Protein AF-A0A2V7HML4-F1 (afdb_monomer)

Sequence (80 aa):
RHILINSAAGRQKDLNMDKRRQVAIEIPDPDNPNRYLAVRGLVVEITEEGADAHLDRLARRYLGRDKYPDSYRFPGEVRR

Foldseek 3Di:
DDDDDKDWPPPPVNVCCVVPQWDKDKAADPVDRVDIDIDTDGPPDDDLVCQQVVQLVVCCVPVVHNGDDPVPDDVPTGMD

Radius of gyration: 14.35 Å; Cα contacts (8 Å, |Δi|>4): 86; chains: 1; bounding box: 33×25×40 Å

Structure (mmCIF, N/CA/C/O backbone):
data_AF-A0A2V7HML4-F1
#
_entry.id   AF-A0A2V7HML4-F1
#
loop_
_atom_site.group_PDB
_atom_site.id
_atom_site.type_symbol
_atom_site.label_atom_id
_atom_site.label_alt_id
_atom_site.label_comp_id
_atom_site.label_asym_id
_atom_site.label_entity_id
_atom_site.label_seq_id
_atom_site.pdbx_PDB_ins_code
_atom_site.Cartn_x
_atom_site.Cartn_y
_atom_site.Cartn_z
_atom_site.occupancy
_atom_site.B_iso_or_equiv
_atom_site.auth_seq_id
_atom_site.auth_comp_id
_atom_site.auth_asym_id
_atom_site.auth_atom_id
_atom_site.pdbx_PDB_model_num
ATOM 1 N N . ARG A 1 1 ? -7.165 -17.125 -5.506 1.00 84.88 1 AR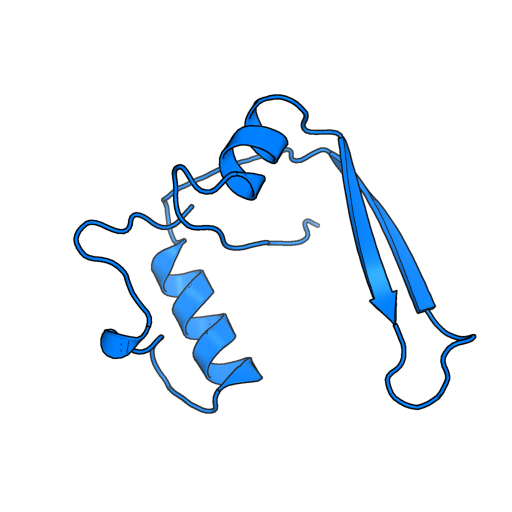G A N 1
ATOM 2 C CA . ARG A 1 1 ? -5.876 -16.461 -5.168 1.00 84.88 1 ARG A CA 1
ATOM 3 C C . ARG A 1 1 ? -6.124 -14.955 -5.147 1.00 84.88 1 ARG A C 1
ATOM 5 O O . ARG A 1 1 ? -6.853 -14.501 -6.016 1.00 84.88 1 ARG A O 1
ATOM 12 N N . HIS A 1 2 ? -5.556 -14.217 -4.190 1.00 95.00 2 HIS A N 1
ATOM 13 C CA . HIS A 1 2 ? -5.774 -12.771 -4.015 1.00 95.00 2 HIS A CA 1
ATOM 14 C C . HIS A 1 2 ? -4.470 -11.979 -4.170 1.00 95.00 2 HIS A C 1
ATOM 16 O O . HIS A 1 2 ? -3.384 -12.533 -3.992 1.00 95.00 2 HIS A O 1
ATOM 22 N N . ILE A 1 3 ? -4.594 -10.690 -4.489 1.00 96.06 3 ILE A N 1
ATOM 23 C CA . ILE A 1 3 ? -3.500 -9.715 -4.443 1.00 96.06 3 ILE A CA 1
ATOM 24 C C . ILE A 1 3 ? -3.640 -8.949 -3.129 1.00 96.06 3 ILE A C 1
ATOM 26 O O . ILE A 1 3 ? -4.727 -8.468 -2.821 1.00 96.06 3 ILE A O 1
ATOM 30 N N . LEU A 1 4 ? -2.555 -8.851 -2.363 1.00 96.62 4 LEU A N 1
ATOM 31 C CA . LEU A 1 4 ? -2.545 -8.133 -1.091 1.00 96.62 4 LEU A CA 1
ATOM 32 C C . LEU A 1 4 ? -1.963 -6.734 -1.284 1.00 96.62 4 LEU A C 1
ATOM 34 O O . LEU A 1 4 ? -0.907 -6.575 -1.897 1.00 96.62 4 LEU A O 1
ATOM 38 N N . ILE A 1 5 ? -2.626 -5.737 -0.709 1.00 96.25 5 ILE A N 1
ATOM 39 C CA . ILE A 1 5 ? -2.174 -4.345 -0.643 1.00 96.25 5 ILE A CA 1
ATOM 40 C C . ILE A 1 5 ? -2.150 -3.968 0.836 1.00 96.25 5 ILE A C 1
ATOM 42 O O . ILE A 1 5 ? -3.039 -4.366 1.573 1.00 96.25 5 ILE A O 1
ATOM 46 N N . ASN A 1 6 ? -1.126 -3.237 1.274 1.00 97.19 6 ASN A N 1
ATOM 47 C CA . ASN A 1 6 ? -1.063 -2.708 2.635 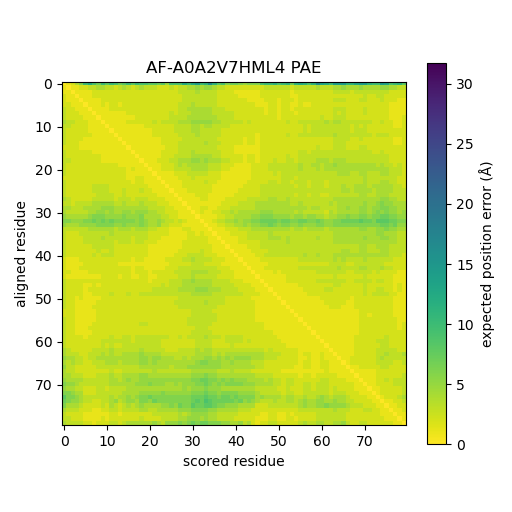1.00 97.19 6 ASN A CA 1
ATOM 48 C C . ASN A 1 6 ? -1.370 -1.206 2.624 1.00 97.19 6 ASN A C 1
ATOM 50 O O . ASN A 1 6 ? -0.819 -0.453 1.805 1.00 97.19 6 ASN A O 1
ATOM 54 N N . SER A 1 7 ? -2.222 -0.761 3.541 1.00 96.56 7 SER A N 1
ATOM 55 C CA . SER A 1 7 ? -2.470 0.653 3.786 1.00 96.56 7 SER A CA 1
ATOM 56 C C . SER A 1 7 ? -2.423 0.974 5.279 1.00 96.56 7 SER A C 1
ATOM 58 O O . SER A 1 7 ? -2.481 0.102 6.140 1.00 96.56 7 SER A O 1
ATOM 60 N N . ALA A 1 8 ? -2.290 2.262 5.585 1.00 96.75 8 ALA A N 1
ATOM 61 C CA . ALA A 1 8 ? -2.593 2.775 6.912 1.00 96.75 8 ALA A CA 1
ATOM 62 C C . ALA A 1 8 ? -4.081 3.139 6.971 1.00 96.75 8 ALA A C 1
ATOM 64 O O . ALA A 1 8 ? -4.594 3.759 6.027 1.00 96.75 8 ALA A O 1
ATOM 65 N N . ALA A 1 9 ? -4.741 2.771 8.066 1.00 97.12 9 ALA A N 1
ATOM 66 C CA . ALA A 1 9 ? -6.132 3.106 8.325 1.00 97.12 9 ALA A CA 1
ATOM 67 C C . ALA A 1 9 ? -6.339 4.630 8.273 1.00 97.12 9 ALA A C 1
ATOM 69 O O . ALA A 1 9 ? -5.509 5.404 8.756 1.00 97.12 9 ALA A O 1
ATOM 70 N N . GLY A 1 10 ? -7.421 5.077 7.638 1.00 95.88 10 GLY A N 1
ATOM 71 C CA . GLY A 1 10 ? -7.765 6.500 7.532 1.00 95.88 10 GLY A CA 1
ATOM 72 C C . GLY A 1 10 ? -7.027 7.276 6.435 1.00 95.88 10 GLY A C 1
ATOM 73 O O . GLY A 1 10 ? -7.373 8.425 6.159 1.00 95.88 10 GLY A O 1
ATOM 74 N N . ARG A 1 11 ? -6.054 6.674 5.732 1.00 95.94 11 ARG A N 1
ATOM 75 C CA . ARG A 1 11 ? -5.523 7.263 4.488 1.00 95.94 11 ARG A CA 1
ATOM 76 C C . ARG A 1 11 ? -6.634 7.349 3.445 1.00 95.94 11 ARG A C 1
ATOM 78 O O . ARG A 1 11 ? -7.453 6.446 3.330 1.00 95.94 11 ARG A O 1
ATOM 85 N N . GLN A 1 12 ? -6.586 8.356 2.572 1.00 97.62 12 GLN A N 1
ATOM 86 C CA . GLN A 1 12 ? -7.611 8.515 1.533 1.00 97.62 12 GLN A CA 1
ATOM 87 C C . GLN A 1 12 ? -7.797 7.258 0.663 1.00 97.62 12 GLN A C 1
ATOM 89 O O . GLN A 1 12 ? -8.923 6.918 0.322 1.00 97.62 12 GLN A O 1
ATOM 94 N N . LYS A 1 13 ? -6.718 6.532 0.335 1.00 95.38 13 LYS A N 1
ATOM 95 C CA . LYS A 1 13 ? -6.807 5.260 -0.405 1.00 95.38 13 LYS A CA 1
ATOM 96 C C . LYS A 1 13 ? -7.539 4.156 0.366 1.00 95.38 13 LYS A C 1
ATOM 98 O O . LYS A 1 13 ? -8.301 3.428 -0.251 1.00 95.38 13 LYS A O 1
ATOM 103 N N . ASP A 1 14 ? -7.335 4.064 1.678 1.00 97.56 14 ASP A N 1
ATOM 104 C CA . ASP A 1 14 ? -8.031 3.116 2.558 1.00 97.56 14 ASP A CA 1
ATOM 105 C C . ASP A 1 14 ? -9.531 3.438 2.586 1.00 97.56 14 ASP A C 1
ATOM 107 O O . ASP A 1 14 ? -10.353 2.612 2.198 1.00 97.56 14 ASP A O 1
ATOM 111 N N . LEU A 1 15 ? -9.873 4.702 2.858 1.00 98.12 15 LEU A N 1
ATOM 112 C CA . LEU A 1 15 ? -11.257 5.185 2.842 1.00 98.12 15 LEU A CA 1
ATOM 113 C C . LEU A 1 15 ? -11.940 4.994 1.477 1.00 98.12 15 LEU A C 1
ATOM 115 O O . LEU A 1 15 ? -13.125 4.670 1.409 1.00 98.12 15 LEU A O 1
ATOM 119 N N . ASN A 1 16 ? -11.206 5.200 0.380 1.00 98.19 16 ASN A N 1
ATOM 120 C CA . ASN A 1 16 ? -11.724 5.008 -0.973 1.00 98.19 16 ASN A CA 1
ATOM 121 C C . ASN A 1 16 ? -11.982 3.531 -1.275 1.00 98.19 16 ASN A C 1
ATOM 123 O O . ASN A 1 16 ? -13.020 3.221 -1.851 1.00 98.19 16 ASN A O 1
ATOM 127 N N . MET A 1 17 ? -11.063 2.635 -0.899 1.00 97.62 17 MET A N 1
ATOM 128 C CA . MET A 1 17 ? -11.218 1.195 -1.115 1.00 97.62 17 MET A CA 1
ATOM 129 C C . MET A 1 17 ? -12.352 0.611 -0.273 1.00 97.62 17 MET A C 1
ATOM 131 O O . MET A 1 17 ? -13.059 -0.266 -0.762 1.00 97.62 17 MET A O 1
ATOM 135 N N . ASP A 1 18 ? -12.569 1.121 0.941 1.00 97.19 18 ASP A N 1
ATOM 136 C CA . ASP A 1 18 ? -13.683 0.691 1.785 1.00 97.19 18 ASP A CA 1
ATOM 137 C C . ASP A 1 18 ? -15.042 1.125 1.210 1.00 97.19 18 ASP A C 1
ATOM 139 O O . ASP A 1 18 ? -15.938 0.298 1.024 1.00 97.19 18 ASP A O 1
ATOM 143 N N . LYS A 1 19 ? -15.168 2.404 0.819 1.00 98.00 19 LYS A N 1
ATOM 144 C CA . LYS A 1 19 ? -16.408 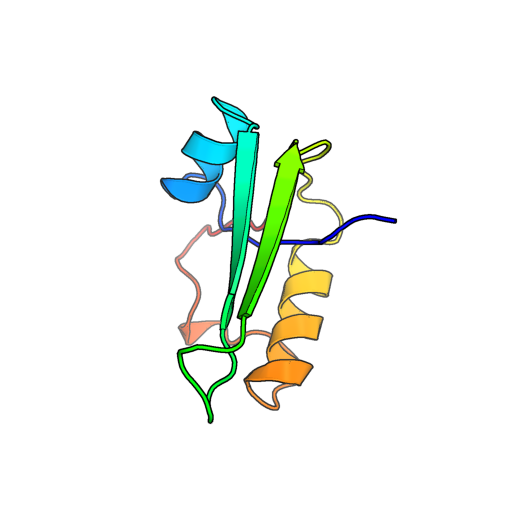2.964 0.248 1.00 98.00 19 LYS A CA 1
ATOM 145 C C . LYS A 1 19 ? -16.695 2.487 -1.176 1.00 98.00 19 LYS A C 1
ATOM 147 O O . LYS A 1 19 ? -17.853 2.314 -1.552 1.00 98.00 19 LYS A O 1
ATOM 152 N N . ARG A 1 20 ? -15.658 2.313 -2.000 1.00 98.12 20 ARG A N 1
ATOM 153 C CA . ARG A 1 20 ? -15.753 1.915 -3.409 1.00 98.12 20 ARG A CA 1
ATOM 154 C C . ARG A 1 20 ? -14.713 0.843 -3.721 1.00 98.12 20 ARG A C 1
ATOM 156 O O . ARG A 1 20 ? -13.612 1.115 -4.187 1.00 98.12 20 ARG A O 1
ATOM 163 N N . ARG A 1 21 ? -15.132 -0.409 -3.558 1.00 97.81 21 ARG A N 1
ATOM 164 C CA . ARG A 1 21 ? -14.273 -1.601 -3.665 1.00 97.81 21 ARG A CA 1
ATOM 165 C C . ARG A 1 21 ? -13.801 -1.940 -5.080 1.00 97.81 21 ARG A C 1
ATOM 167 O O . ARG A 1 21 ? -12.987 -2.840 -5.236 1.00 97.81 21 ARG A O 1
ATOM 174 N N . GLN A 1 22 ? -14.296 -1.251 -6.107 1.00 98.44 22 GLN A N 1
ATOM 175 C CA . GLN A 1 22 ? -13.853 -1.423 -7.493 1.00 98.44 22 GLN A CA 1
ATOM 176 C C . GLN A 1 22 ? -12.487 -0.767 -7.686 1.00 98.44 22 GLN A C 1
ATOM 178 O O . GLN A 1 22 ? -12.385 0.460 -7.704 1.00 98.44 22 GLN A O 1
ATOM 183 N N . VAL A 1 23 ? -11.455 -1.586 -7.864 1.00 98.00 23 VAL A N 1
ATOM 184 C CA . VAL A 1 23 ? -10.068 -1.128 -7.980 1.00 98.00 23 VAL A CA 1
ATOM 185 C C . VAL A 1 23 ? -9.428 -1.604 -9.279 1.00 98.00 23 VAL A C 1
ATOM 187 O O . VAL A 1 23 ? -9.849 -2.589 -9.895 1.00 98.00 23 VAL A O 1
ATOM 190 N N . ALA A 1 24 ? -8.390 -0.883 -9.686 1.00 97.88 24 ALA A N 1
ATOM 191 C CA . ALA A 1 24 ? -7.488 -1.269 -10.756 1.00 97.88 24 ALA A CA 1
ATOM 192 C C . ALA A 1 24 ? -6.046 -1.188 -10.242 1.00 97.88 24 ALA A C 1
ATOM 194 O O . ALA A 1 24 ? -5.712 -0.288 -9.472 1.00 97.88 24 ALA A O 1
ATOM 195 N N . ILE A 1 25 ? -5.215 -2.137 -10.659 1.00 96.62 25 ILE A N 1
ATOM 196 C CA . ILE A 1 25 ? -3.776 -2.178 -10.407 1.00 96.62 25 ILE A CA 1
ATOM 197 C C . ILE A 1 25 ? -3.087 -2.192 -11.763 1.00 96.62 25 ILE A C 1
ATOM 199 O O . ILE A 1 25 ? -3.471 -2.958 -12.648 1.00 96.62 25 ILE A O 1
ATOM 203 N N . GLU A 1 26 ? -2.056 -1.373 -11.896 1.00 96.88 26 GLU A N 1
ATOM 204 C CA . GLU A 1 26 ? -1.178 -1.347 -13.054 1.00 96.88 26 GLU A C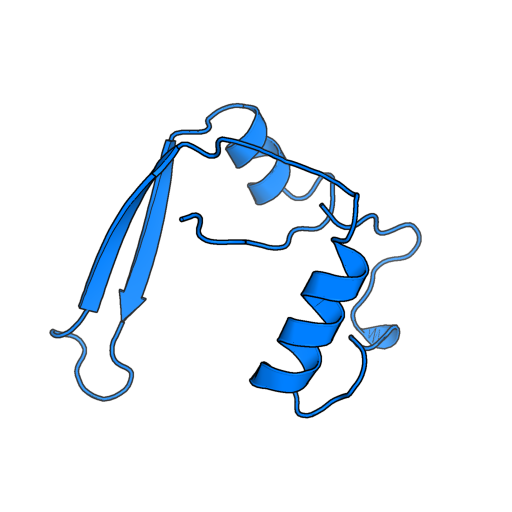A 1
ATOM 205 C C . GLU A 1 26 ? 0.245 -1.671 -12.603 1.00 96.88 26 GLU A C 1
ATOM 207 O O . GLU A 1 26 ? 0.719 -1.153 -11.590 1.00 96.88 26 GLU A O 1
ATOM 212 N N . ILE A 1 27 ? 0.907 -2.559 -13.339 1.00 96.75 27 ILE A N 1
ATOM 213 C CA . ILE A 1 27 ? 2.314 -2.894 -13.144 1.00 96.75 27 ILE A CA 1
ATOM 214 C C . ILE A 1 27 ? 3.029 -2.586 -14.463 1.00 96.75 27 ILE A C 1
ATOM 216 O O . ILE A 1 27 ? 2.959 -3.408 -15.384 1.00 96.75 27 ILE A O 1
ATOM 220 N N . PRO A 1 28 ? 3.662 -1.407 -14.583 1.00 97.19 28 PRO A N 1
ATOM 221 C CA . PRO A 1 28 ? 4.447 -1.061 -15.757 1.00 97.19 28 PRO A CA 1
ATOM 222 C C . PRO A 1 28 ? 5.790 -1.796 -15.746 1.00 97.19 28 PRO A C 1
ATOM 224 O O . PRO A 1 28 ? 6.363 -2.064 -14.686 1.00 97.19 28 PRO A O 1
ATOM 227 N N . ASP A 1 29 ? 6.303 -2.108 -16.930 1.00 97.75 29 ASP A N 1
ATOM 228 C CA . ASP A 1 29 ? 7.689 -2.522 -17.106 1.00 97.75 29 ASP A CA 1
ATOM 229 C C . ASP A 1 29 ? 8.623 -1.305 -16.982 1.00 97.75 29 ASP A C 1
ATOM 231 O O . ASP A 1 29 ? 8.441 -0.335 -17.724 1.00 97.75 29 ASP A O 1
ATOM 235 N N . PRO A 1 30 ? 9.624 -1.328 -16.081 1.00 96.75 30 PRO A N 1
ATOM 236 C CA . PRO A 1 30 ? 10.564 -0.219 -15.935 1.00 96.75 30 PRO A CA 1
ATOM 237 C C . PRO A 1 30 ? 11.395 0.060 -17.198 1.00 96.75 30 PRO A C 1
ATOM 239 O O . PRO A 1 30 ? 11.815 1.200 -17.385 1.00 96.75 30 PRO A O 1
ATOM 242 N N . ASP A 1 31 ? 11.606 -0.940 -18.063 1.00 98.12 31 ASP A N 1
ATOM 243 C CA . ASP A 1 31 ? 12.490 -0.822 -19.231 1.00 98.12 31 ASP A CA 1
ATOM 244 C C . ASP A 1 31 ? 11.733 -0.539 -20.543 1.00 98.12 31 ASP A C 1
ATOM 246 O O . ASP A 1 31 ? 12.340 -0.173 -21.552 1.00 98.12 31 ASP A O 1
ATOM 250 N N . ASN A 1 32 ? 10.404 -0.703 -20.560 1.00 97.19 32 ASN A N 1
ATOM 251 C CA . ASN A 1 32 ? 9.578 -0.479 -21.747 1.00 97.19 32 ASN A CA 1
ATOM 252 C C . ASN A 1 32 ? 8.180 0.052 -21.378 1.00 97.19 32 ASN A C 1
ATOM 254 O O . ASN A 1 32 ? 7.309 -0.732 -20.998 1.00 97.19 32 ASN A O 1
ATOM 258 N N . PRO A 1 33 ? 7.895 1.349 -21.593 1.00 91.94 33 PRO A N 1
ATOM 259 C CA . PRO A 1 33 ? 6.626 1.955 -21.188 1.00 91.94 33 PRO A CA 1
ATOM 260 C C . PRO A 1 33 ? 5.404 1.399 -21.935 1.00 91.94 33 PRO A C 1
ATOM 262 O O . PRO A 1 33 ? 4.281 1.555 -21.467 1.00 91.94 33 PRO A O 1
ATOM 265 N N . ASN A 1 34 ? 5.594 0.729 -23.078 1.00 95.75 34 ASN A N 1
ATOM 266 C CA . ASN A 1 34 ? 4.500 0.101 -23.824 1.00 95.75 34 ASN A CA 1
ATOM 267 C C . ASN A 1 34 ? 4.170 -1.320 -23.328 1.00 95.75 34 ASN A C 1
ATOM 269 O O . ASN A 1 34 ? 3.221 -1.931 -23.820 1.00 95.75 34 ASN A O 1
ATOM 273 N N . ARG A 1 35 ? 4.937 -1.871 -22.376 1.00 98.06 35 ARG A N 1
ATOM 274 C CA . ARG A 1 35 ? 4.703 -3.193 -21.785 1.00 98.06 35 ARG A CA 1
ATOM 275 C C . ARG A 1 35 ? 4.209 -3.029 -20.350 1.00 98.06 35 ARG A C 1
ATOM 277 O O . ARG A 1 35 ? 4.943 -2.587 -19.478 1.00 98.06 35 ARG A O 1
ATOM 284 N N . TYR A 1 36 ? 2.969 -3.425 -20.085 1.00 97.56 36 TYR A N 1
ATOM 285 C CA . TYR A 1 36 ? 2.393 -3.357 -18.742 1.00 97.56 36 TYR A CA 1
ATOM 286 C C . TYR A 1 36 ? 1.363 -4.465 -18.513 1.00 97.56 36 TYR A C 1
ATOM 288 O O . TYR A 1 36 ? 0.844 -5.067 -19.456 1.00 97.56 36 TYR A O 1
ATOM 296 N N . LEU A 1 37 ? 1.057 -4.726 -17.242 1.00 97.81 37 LEU A N 1
ATOM 297 C CA . LEU A 1 37 ? -0.062 -5.567 -16.826 1.00 97.81 37 LEU A CA 1
ATOM 298 C C . LEU A 1 37 ? -1.106 -4.709 -16.110 1.00 97.81 37 LEU A C 1
ATOM 300 O O . LEU A 1 37 ? -0.785 -4.034 -15.135 1.00 97.81 37 LEU A O 1
ATOM 304 N N . ALA A 1 38 ? -2.361 -4.788 -16.552 1.00 97.44 38 ALA A N 1
ATOM 305 C CA . ALA A 1 38 ? -3.495 -4.173 -15.870 1.00 97.44 38 ALA A CA 1
ATOM 306 C C . ALA A 1 38 ? -4.420 -5.245 -15.288 1.00 97.44 38 ALA A C 1
ATOM 308 O O . ALA A 1 38 ? -4.850 -6.165 -15.983 1.00 97.44 38 ALA A O 1
ATOM 309 N N . VAL A 1 39 ? -4.757 -5.104 -14.009 1.00 96.88 39 VAL A N 1
ATOM 310 C CA . VAL A 1 39 ? -5.668 -5.997 -13.288 1.00 96.88 39 VAL A CA 1
ATOM 311 C C . VAL A 1 39 ? -6.807 -5.168 -12.716 1.00 96.88 39 VAL A C 1
ATOM 313 O O . VAL A 1 39 ? -6.576 -4.179 -12.028 1.00 96.88 39 VAL A O 1
ATOM 316 N N . ARG A 1 40 ? -8.050 -5.572 -12.978 1.00 98.00 40 ARG A N 1
ATOM 317 C CA . ARG A 1 40 ? -9.254 -4.954 -12.405 1.00 98.00 40 ARG A CA 1
ATOM 318 C C . ARG A 1 40 ? -9.966 -5.968 -11.527 1.00 98.00 40 ARG A C 1
ATOM 320 O O . ARG A 1 40 ? -10.019 -7.147 -11.869 1.00 98.00 40 ARG A O 1
ATOM 327 N N . GLY A 1 41 ? -10.523 -5.514 -10.414 1.00 97.38 41 GLY A N 1
ATOM 328 C CA . GLY A 1 41 ? -11.201 -6.407 -9.485 1.00 97.38 41 GLY A CA 1
ATOM 329 C C . GLY A 1 41 ? -11.899 -5.680 -8.348 1.00 97.38 41 GLY A C 1
ATOM 330 O O . GLY A 1 41 ? -12.076 -4.460 -8.374 1.00 97.38 41 GLY A O 1
ATOM 331 N N . LEU A 1 42 ? -12.305 -6.467 -7.356 1.00 98.19 42 LEU A N 1
ATOM 332 C CA . LEU A 1 42 ? -12.948 -5.986 -6.143 1.00 98.19 42 LEU A CA 1
ATOM 333 C C . LEU A 1 42 ? -12.039 -6.218 -4.936 1.00 98.19 42 LEU A C 1
ATOM 335 O O . LEU A 1 42 ? -11.403 -7.266 -4.825 1.00 98.19 42 LEU A O 1
ATOM 339 N N . VAL A 1 43 ? -12.029 -5.266 -4.007 1.00 98.19 43 VAL A N 1
ATOM 340 C CA . VAL A 1 43 ? -11.504 -5.475 -2.654 1.00 98.19 43 VAL A CA 1
ATOM 341 C C . VAL A 1 43 ? -12.492 -6.352 -1.889 1.00 98.19 43 VAL A C 1
ATOM 343 O O . VAL A 1 43 ? -13.550 -5.893 -1.451 1.00 98.19 43 VAL A O 1
ATOM 346 N N . VAL A 1 44 ? -12.157 -7.634 -1.766 1.00 98.00 44 VAL A N 1
ATOM 347 C CA . VAL A 1 44 ? -13.011 -8.646 -1.122 1.00 98.00 44 VAL A CA 1
ATOM 348 C C . VAL A 1 44 ? -12.864 -8.676 0.401 1.00 98.00 44 VAL A C 1
ATOM 350 O O . VAL A 1 44 ? -13.782 -9.110 1.083 1.00 98.00 44 VAL A O 1
ATOM 353 N N . GLU A 1 45 ? -11.757 -8.160 0.937 1.00 97.75 45 GLU A N 1
ATOM 354 C CA . GLU A 1 45 ? -11.439 -8.169 2.366 1.00 97.75 45 GLU A CA 1
ATOM 355 C C . GLU A 1 45 ? -10.542 -6.975 2.721 1.00 97.75 45 GLU A C 1
ATOM 357 O O . GLU A 1 45 ? -9.722 -6.551 1.905 1.00 97.75 45 GLU A O 1
ATOM 362 N N . ILE A 1 46 ? -10.718 -6.433 3.929 1.00 97.94 46 ILE A N 1
ATOM 363 C CA . ILE A 1 46 ? -9.820 -5.455 4.552 1.00 97.94 46 ILE A CA 1
ATOM 364 C C . ILE A 1 46 ? -9.658 -5.896 6.008 1.00 97.94 46 ILE A C 1
ATOM 366 O O . ILE A 1 46 ? -10.667 -6.016 6.702 1.00 97.94 46 ILE A O 1
ATOM 370 N N . THR A 1 47 ? -8.430 -6.137 6.465 1.00 97.88 47 THR A N 1
ATOM 371 C CA . THR A 1 47 ? -8.169 -6.725 7.787 1.00 97.88 47 THR A CA 1
ATOM 372 C C . THR A 1 47 ? -6.894 -6.170 8.409 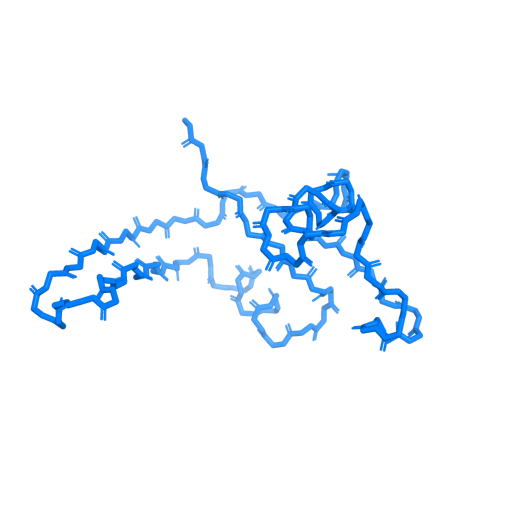1.00 97.88 47 THR A C 1
ATOM 374 O O . THR A 1 47 ? -5.890 -5.985 7.729 1.00 97.88 47 THR A O 1
ATOM 377 N N . GLU A 1 48 ? -6.934 -5.925 9.716 1.00 98.12 48 GLU A N 1
ATOM 378 C CA . GLU A 1 48 ? -5.754 -5.569 10.516 1.00 98.12 48 GLU A CA 1
ATOM 379 C C . GLU A 1 48 ? -4.925 -6.815 10.877 1.00 98.12 48 GLU A C 1
ATOM 381 O O . GLU A 1 48 ? -3.725 -6.729 11.155 1.00 98.12 48 GLU A O 1
ATOM 386 N N . GLU A 1 49 ? -5.541 -8.000 10.830 1.00 98.12 49 GLU A N 1
ATOM 387 C CA . GLU A 1 49 ? -4.882 -9.254 11.170 1.00 98.12 49 GLU A CA 1
ATOM 388 C C . GLU A 1 49 ? -3.754 -9.561 10.176 1.00 98.12 49 GLU A C 1
ATOM 390 O O . GLU A 1 49 ? -3.950 -9.680 8.967 1.00 98.12 49 GLU A O 1
ATOM 395 N N . GLY A 1 50 ? -2.528 -9.666 10.693 1.00 97.56 50 GLY A N 1
ATOM 396 C CA . GLY A 1 50 ? -1.340 -9.924 9.880 1.00 97.56 50 GLY A CA 1
ATOM 397 C C . GLY A 1 50 ? -0.879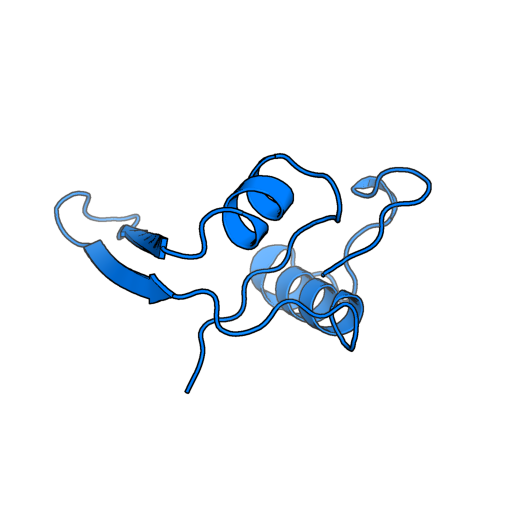 -8.742 9.017 1.00 97.56 50 GLY A C 1
ATOM 398 O O . GLY A 1 50 ? 0.076 -8.901 8.252 1.00 97.56 50 GLY A O 1
ATOM 399 N N . ALA A 1 51 ? -1.486 -7.557 9.142 1.00 97.62 51 ALA A N 1
ATOM 400 C CA . AL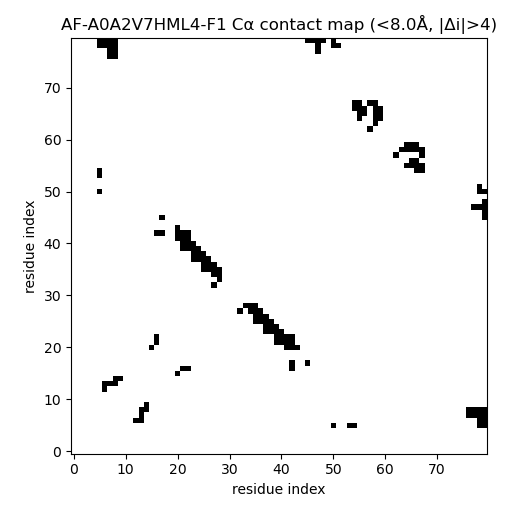A A 1 51 ? -1.141 -6.397 8.323 1.00 97.62 51 ALA A CA 1
ATOM 401 C C . ALA A 1 51 ? 0.297 -5.902 8.567 1.00 97.62 51 ALA A C 1
ATOM 403 O O . ALA A 1 51 ? 1.016 -5.610 7.608 1.00 97.62 51 ALA A O 1
ATOM 404 N N . ASP A 1 52 ? 0.756 -5.875 9.822 1.00 97.38 52 ASP A N 1
ATOM 405 C CA . ASP A 1 52 ? 2.147 -5.542 10.161 1.00 97.38 52 ASP A CA 1
ATOM 406 C C . ASP A 1 52 ? 3.138 -6.592 9.643 1.00 97.38 52 ASP A C 1
ATOM 408 O O . ASP A 1 52 ? 4.136 -6.249 9.012 1.00 97.38 52 ASP A O 1
ATOM 412 N N . ALA A 1 53 ? 2.829 -7.882 9.803 1.00 97.94 53 ALA A N 1
ATOM 413 C CA . ALA A 1 53 ? 3.669 -8.956 9.270 1.00 97.94 53 ALA A CA 1
ATOM 414 C C . ALA A 1 53 ? 3.765 -8.896 7.734 1.00 97.94 53 ALA A C 1
ATOM 416 O O . ALA A 1 53 ? 4.823 -9.146 7.145 1.00 97.94 53 ALA A O 1
ATOM 417 N N . HIS A 1 54 ? 2.669 -8.527 7.064 1.00 98.00 54 HIS A N 1
ATOM 418 C CA . HIS A 1 54 ? 2.676 -8.284 5.629 1.00 98.00 54 HIS A CA 1
ATOM 419 C C . HIS A 1 54 ? 3.578 -7.099 5.259 1.00 98.00 54 HIS A C 1
ATOM 421 O O . HIS A 1 54 ? 4.349 -7.198 4.300 1.00 98.00 54 HIS A O 1
ATOM 427 N N . LEU A 1 55 ? 3.516 -6.004 6.018 1.00 97.50 55 LEU A N 1
ATOM 428 C CA . LEU A 1 55 ? 4.353 -4.829 5.802 1.00 97.50 55 LEU A CA 1
ATOM 429 C C . LEU A 1 55 ? 5.846 -5.142 5.998 1.00 97.50 55 LEU A C 1
ATOM 431 O O . LEU A 1 55 ? 6.659 -4.736 5.169 1.00 97.50 55 LEU A O 1
ATOM 435 N N . ASP A 1 56 ? 6.202 -5.939 7.006 1.00 98.06 56 ASP A N 1
ATOM 436 C CA . ASP A 1 56 ? 7.574 -6.416 7.219 1.00 98.06 56 ASP A CA 1
ATOM 437 C C . ASP A 1 56 ? 8.072 -7.270 6.043 1.00 98.06 56 ASP A C 1
ATOM 439 O O . ASP A 1 56 ? 9.200 -7.106 5.571 1.00 98.06 56 ASP A O 1
ATOM 443 N N . ARG A 1 57 ? 7.215 -8.130 5.475 1.00 98.00 57 ARG A N 1
ATOM 444 C CA . ARG A 1 57 ? 7.551 -8.887 4.255 1.00 98.00 57 ARG A CA 1
ATOM 445 C C . ARG A 1 57 ? 7.817 -7.964 3.060 1.00 98.00 57 ARG A C 1
ATOM 447 O O . ARG A 1 57 ? 8.712 -8.245 2.260 1.00 98.00 57 ARG A O 1
ATOM 454 N N . LEU A 1 58 ? 7.056 -6.876 2.923 1.00 97.88 58 LEU A N 1
ATOM 455 C CA . LEU A 1 58 ? 7.297 -5.867 1.887 1.00 97.88 58 LEU A CA 1
ATOM 456 C C . LEU A 1 58 ? 8.601 -5.100 2.149 1.00 97.88 58 LEU A C 1
ATOM 458 O O . LEU A 1 58 ? 9.361 -4.882 1.208 1.00 97.88 58 LEU A O 1
ATOM 462 N N . ALA A 1 59 ? 8.907 -4.757 3.402 1.00 98.12 59 ALA A N 1
ATOM 463 C CA . ALA A 1 59 ? 10.165 -4.111 3.773 1.00 98.12 59 ALA A CA 1
ATOM 464 C C . ALA A 1 59 ? 11.380 -4.981 3.414 1.00 98.12 59 ALA A C 1
ATOM 466 O O . ALA A 1 59 ? 12.338 -4.479 2.825 1.00 98.12 59 ALA A O 1
ATOM 467 N N . ARG A 1 60 ? 11.305 -6.297 3.646 1.00 98.00 60 ARG A N 1
ATOM 468 C CA . ARG A 1 60 ? 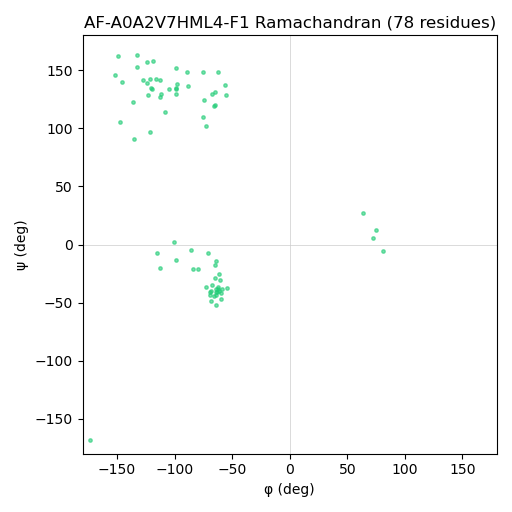12.362 -7.235 3.226 1.00 98.00 60 ARG A CA 1
ATOM 469 C C . ARG A 1 60 ? 12.567 -7.213 1.723 1.00 98.00 60 ARG A C 1
ATOM 471 O O . ARG A 1 60 ? 13.695 -7.119 1.254 1.00 98.00 60 ARG A O 1
ATOM 478 N N . ARG A 1 61 ? 11.467 -7.265 0.971 1.00 97.75 61 ARG A N 1
ATOM 479 C CA . ARG A 1 61 ? 11.503 -7.337 -0.492 1.00 97.75 61 ARG A CA 1
ATOM 480 C C . ARG A 1 61 ? 11.987 -6.047 -1.152 1.00 97.75 61 ARG A C 1
ATOM 482 O O . ARG A 1 61 ? 12.693 -6.127 -2.149 1.00 97.75 61 ARG A O 1
ATOM 489 N N . TYR A 1 62 ? 11.565 -4.891 -0.645 1.00 97.19 62 TYR A N 1
ATOM 490 C CA . TYR A 1 62 ? 11.731 -3.612 -1.346 1.00 97.19 62 TYR A CA 1
ATOM 491 C C . TYR A 1 62 ? 12.708 -2.647 -0.673 1.00 97.19 62 TYR A C 1
ATOM 493 O O . TYR A 1 62 ? 13.204 -1.745 -1.338 1.00 97.19 62 TYR A O 1
ATOM 501 N N . LEU A 1 63 ? 12.998 -2.818 0.620 1.00 97.12 63 LEU A N 1
ATOM 502 C CA . LEU A 1 63 ? 13.919 -1.953 1.370 1.00 97.12 63 LEU A CA 1
ATOM 503 C C . LEU A 1 63 ? 15.178 -2.690 1.845 1.00 97.12 63 LEU A C 1
ATOM 505 O O . LEU A 1 63 ? 16.067 -2.050 2.402 1.00 97.12 63 LEU A O 1
ATOM 509 N N . GLY A 1 64 ? 15.246 -4.016 1.679 1.00 97.00 64 GLY A N 1
ATOM 510 C CA . GLY A 1 64 ? 16.344 -4.833 2.201 1.00 97.00 64 GLY A CA 1
ATOM 511 C C . GLY A 1 64 ? 16.429 -4.827 3.731 1.00 97.00 64 GLY A C 1
ATOM 512 O O . GLY A 1 64 ? 17.517 -4.961 4.282 1.00 97.00 64 GLY A O 1
ATOM 513 N N . ARG A 1 65 ? 15.302 -4.618 4.427 1.00 96.56 65 ARG A N 1
ATOM 514 C CA . ARG A 1 65 ? 15.228 -4.565 5.898 1.00 96.56 65 ARG A CA 1
ATOM 515 C C . ARG A 1 65 ? 14.277 -5.623 6.433 1.00 96.56 65 ARG A C 1
ATOM 517 O O . ARG A 1 65 ? 13.214 -5.825 5.861 1.00 96.56 65 ARG A O 1
ATOM 524 N N . ASP A 1 66 ? 14.608 -6.234 7.568 1.00 96.62 66 ASP A N 1
ATOM 525 C CA . ASP A 1 66 ? 13.775 -7.289 8.165 1.00 96.62 66 ASP A CA 1
ATOM 526 C C . ASP A 1 66 ? 12.403 -6.819 8.638 1.00 96.62 66 ASP A C 1
ATOM 528 O O . ASP A 1 66 ? 11.461 -7.619 8.647 1.00 96.62 66 ASP A O 1
ATOM 532 N N . LYS A 1 67 ? 12.321 -5.543 9.026 1.00 97.31 67 LYS A N 1
ATOM 533 C CA . LYS A 1 67 ? 11.118 -4.869 9.502 1.00 97.31 67 LYS A CA 1
ATOM 534 C C . LYS A 1 67 ? 10.931 -3.525 8.819 1.00 97.31 67 LYS A C 1
ATOM 536 O O . LYS A 1 67 ? 11.906 -2.881 8.408 1.00 97.31 67 LYS A O 1
ATOM 541 N N . TYR A 1 68 ? 9.681 -3.088 8.724 1.00 96.81 68 TYR A N 1
ATOM 542 C CA . TYR A 1 68 ? 9.367 -1.751 8.243 1.00 96.81 68 TYR A CA 1
ATOM 543 C C . TYR A 1 68 ? 9.864 -0.687 9.239 1.00 96.81 68 TYR A C 1
ATOM 545 O O . TYR A 1 68 ? 9.589 -0.814 10.430 1.00 96.81 68 TYR A O 1
ATOM 553 N N . PRO A 1 69 ? 10.611 0.349 8.803 1.00 96.12 69 PRO A N 1
ATOM 554 C CA . PRO A 1 69 ? 11.231 1.296 9.730 1.00 96.12 69 PRO A CA 1
ATOM 555 C C . PRO A 1 69 ? 10.214 2.124 10.519 1.00 96.12 69 PRO A C 1
ATOM 557 O O . PRO A 1 69 ? 9.353 2.772 9.925 1.00 96.12 69 PRO A O 1
ATOM 560 N N . ASP A 1 70 ? 10.391 2.206 11.839 1.00 93.88 70 ASP A N 1
ATOM 561 C CA . ASP A 1 70 ? 9.543 3.037 12.706 1.00 93.88 70 ASP A CA 1
ATOM 562 C C . ASP A 1 70 ? 9.610 4.525 12.340 1.00 9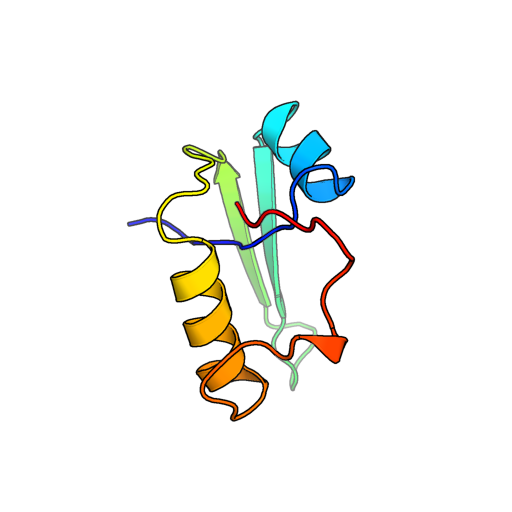3.88 70 ASP A C 1
ATOM 564 O O . ASP A 1 70 ? 8.609 5.230 12.423 1.00 93.88 70 ASP A O 1
ATOM 568 N N . SER A 1 71 ? 10.753 4.997 11.826 1.00 94.88 71 SER A N 1
ATOM 569 C CA . SER A 1 71 ? 10.909 6.374 11.336 1.00 94.88 71 SER A CA 1
ATOM 570 C C . SER A 1 71 ? 10.023 6.711 10.132 1.00 94.88 71 SER A C 1
ATOM 572 O O . SER A 1 71 ? 9.891 7.884 9.788 1.00 94.88 71 SER A O 1
ATOM 574 N N . TYR A 1 72 ? 9.435 5.710 9.465 1.00 94.38 72 TYR A N 1
ATOM 575 C CA . TYR A 1 72 ? 8.522 5.894 8.332 1.00 94.38 72 TYR A CA 1
ATOM 576 C C . TYR A 1 72 ? 7.048 5.763 8.739 1.00 94.38 72 TYR A C 1
ATOM 578 O O . TYR A 1 72 ? 6.171 5.813 7.871 1.00 94.38 72 TYR A O 1
ATOM 586 N N . ARG A 1 73 ? 6.768 5.546 10.029 1.00 94.12 73 ARG A N 1
ATOM 587 C CA . ARG A 1 73 ? 5.415 5.423 10.576 1.00 94.12 73 ARG A CA 1
ATOM 588 C C . ARG A 1 73 ? 4.974 6.745 11.190 1.00 94.12 73 ARG A C 1
ATOM 590 O O . ARG A 1 73 ? 5.783 7.529 11.681 1.00 94.12 73 ARG A O 1
ATOM 597 N N . PHE A 1 74 ? 3.667 6.974 11.183 1.00 91.25 74 PHE A N 1
ATOM 598 C CA . PHE A 1 74 ? 3.059 8.061 11.947 1.00 91.25 74 PHE A CA 1
ATOM 599 C C . PHE A 1 74 ? 2.692 7.563 13.353 1.00 91.25 74 PHE A C 1
ATOM 601 O O . PHE A 1 74 ? 2.345 6.388 13.507 1.00 91.25 74 PHE A O 1
ATOM 608 N N . PRO A 1 75 ? 2.733 8.423 14.386 1.00 92.88 75 PRO A N 1
ATOM 609 C CA . PRO A 1 75 ? 2.244 8.058 15.712 1.00 92.88 75 PRO A CA 1
ATOM 610 C C . PRO A 1 75 ? 0.789 7.566 15.658 1.00 92.88 75 PRO A C 1
ATOM 612 O O . PRO A 1 75 ? -0.067 8.230 15.078 1.00 92.88 75 PRO A O 1
ATOM 615 N N . GLY A 1 76 ? 0.519 6.398 16.250 1.00 92.94 76 GLY A N 1
ATOM 616 C CA . GLY A 1 76 ? -0.816 5.781 16.258 1.00 92.94 76 GLY A CA 1
ATOM 617 C C . GLY A 1 76 ? -1.247 5.135 14.933 1.00 92.94 76 GLY A C 1
ATOM 618 O O . GLY A 1 76 ? -2.421 4.819 14.768 1.00 92.94 76 GLY A O 1
ATOM 619 N N . GLU A 1 77 ? -0.333 4.947 13.976 1.00 95.19 77 GLU A N 1
ATOM 620 C CA . GLU A 1 77 ? -0.644 4.324 12.688 1.00 95.19 77 GLU A CA 1
ATOM 621 C C . GLU A 1 77 ? -1.041 2.844 12.829 1.00 95.19 77 GLU A C 1
ATOM 623 O O . GLU A 1 77 ? -0.225 2.002 13.206 1.00 95.19 77 GLU A O 1
ATOM 628 N N . VAL A 1 78 ? -2.269 2.524 12.415 1.00 97.19 78 VAL A N 1
ATOM 629 C CA . VAL A 1 78 ? -2.785 1.150 12.308 1.00 97.19 78 VAL A CA 1
ATOM 630 C C . VAL A 1 78 ? -2.698 0.675 10.857 1.00 97.19 78 VAL A C 1
ATOM 632 O O . VAL A 1 78 ? -3.064 1.415 9.938 1.00 97.19 78 VAL A O 1
ATOM 635 N N . ARG A 1 79 ? -2.205 -0.549 10.633 1.00 96.94 79 ARG A N 1
ATOM 636 C CA . ARG A 1 79 ? -2.082 -1.161 9.299 1.00 96.94 79 ARG A CA 1
ATOM 637 C C . ARG A 1 79 ? -3.247 -2.100 9.021 1.00 96.94 79 ARG A C 1
ATOM 639 O O . ARG A 1 79 ? -3.622 -2.862 9.901 1.00 96.94 79 ARG A O 1
ATOM 646 N N . ARG A 1 80 ? -3.778 -2.047 7.797 1.00 96.06 80 ARG A N 1
ATOM 647 C CA . ARG A 1 80 ? -4.865 -2.905 7.302 1.00 96.06 80 ARG A CA 1
ATOM 648 C C . ARG A 1 80 ? -4.861 -3.054 5.780 1.00 96.06 80 ARG A C 1
ATOM 650 O O . ARG A 1 80 ? -4.040 -2.364 5.118 1.00 96.06 80 ARG A O 1
#

pLDDT: mean 96.73, std 1.98, range [84.88, 98.44]

Solvent-accessible surface area (backbone atoms only — not comparable to full-atom values): 5044 Å² total; per-residue (Å²): 141,86,88,87,76,84,40,48,67,82,38,70,69,44,53,43,43,72,77,47,31,74,48,75,48,76,49,71,40,94,88,38,89,91,44,67,49,79,49,74,52,67,65,87,76,84,49,54,80,62,27,61,63,50,44,17,55,48,19,39,75,75,67,75,29,84,52,59,61,71,91,78,56,60,93,90,67,48,44,44

Mean predicted aligned error: 2.64 Å

Nearest PDB structures (foldseek):
  3f7e-assembly1_B  TM=8.858E-01  e=8.043E-03  Mycolicibacterium smegmatis
  2wbl-assembly1_A  TM=2.830E-01  e=9.685E+00  Arabidopsis thaliana

Secondary structure (DSSP, 8-state):
-------BTTSHHHHHHHH--EEEEEEEETTEEEEEEEEEEE-----STTHHHHHHHHHHHHHS-SS--GGGSPTTPPB-